Protein AF-A0A0D3HQZ2-F1 (afdb_monomer_lite)

Sequence (158 aa):
MSHRDATLFSSDVASLAAPNFLLDGVINFVMAHMTTKLGDESLLLVSPSVASLLANLQDYEPEAGPPISGPTPQQSNGYDCGVYLLAVALAICRWWKKHPRTEEAAPCWFESVMDEVSAESVAAMRLNLAQEINLELIKQGDTTSSSSSSWPSSSSRQ

Foldseek 3Di:
DDDDPADDDPVQLVQLDPPHAHDLSLLVRLQSVVCVVLPDPVDHDDGPVVVVVVVPDPDDDDPPDDDDDADADDAPDDHLPSLSVSQLSVQLSVLVVVDDPDPPDRDDSSVSRVVRDDNVNSNVSSVVSSVVVVVVVVVVVVVVVVPPDDDDDDDDDD

pLDDT: mean 84.92, std 16.44, range [25.3, 98.5]

Structure (mmCIF, N/CA/C/O backbone):
data_AF-A0A0D3HQZ2-F1
#
_entry.id   AF-A0A0D3HQZ2-F1
#
loop_
_atom_site.group_PDB
_atom_site.id
_atom_site.type_symbol
_atom_site.label_atom_id
_atom_site.label_alt_id
_atom_site.label_comp_id
_atom_site.label_asym_id
_atom_site.label_entity_id
_atom_site.label_seq_id
_atom_site.pdbx_PDB_ins_code
_atom_site.Cartn_x
_atom_site.Cartn_y
_atom_site.Cartn_z
_atom_site.occupancy
_atom_site.B_iso_or_equiv
_atom_site.auth_seq_id
_atom_site.auth_comp_id
_atom_site.auth_asym_id
_atom_site.auth_atom_id
_atom_site.pdbx_PDB_model_num
ATOM 1 N N . MET A 1 1 ? -0.634 8.546 16.063 1.00 80.56 1 MET A N 1
ATOM 2 C CA . MET A 1 1 ? 0.731 8.188 15.605 1.00 80.56 1 MET A CA 1
ATOM 3 C C . MET A 1 1 ? 1.016 8.940 14.314 1.00 80.56 1 MET A C 1
ATOM 5 O O . MET A 1 1 ? 0.090 9.093 13.530 1.00 80.56 1 MET A O 1
ATOM 9 N N . SER A 1 2 ? 2.236 9.414 14.073 1.00 82.25 2 SER A N 1
ATOM 10 C CA . SER A 1 2 ? 2.612 10.039 12.796 1.00 82.25 2 SER A CA 1
ATOM 11 C C . SER A 1 2 ? 3.922 9.460 12.266 1.00 82.25 2 SER A C 1
ATOM 13 O O . SER A 1 2 ? 4.790 9.058 13.039 1.00 82.25 2 SER A O 1
ATOM 15 N N . HIS A 1 3 ? 4.044 9.388 10.942 1.00 81.50 3 HIS A N 1
ATOM 16 C CA . HIS A 1 3 ? 5.253 8.982 10.228 1.00 81.50 3 HIS A CA 1
ATOM 17 C C . HIS A 1 3 ? 5.380 9.844 8.974 1.00 81.50 3 HIS A C 1
ATOM 19 O O . HIS A 1 3 ? 4.523 9.782 8.096 1.00 81.50 3 HIS A O 1
ATOM 25 N N . ARG A 1 4 ? 6.447 10.650 8.890 1.00 81.69 4 ARG A N 1
ATOM 26 C CA . ARG A 1 4 ? 6.605 11.694 7.860 1.00 81.69 4 ARG A CA 1
ATOM 27 C C . ARG A 1 4 ? 5.395 12.646 7.838 1.00 81.69 4 ARG A C 1
ATOM 29 O O . ARG A 1 4 ? 5.071 13.234 8.865 1.00 81.69 4 ARG A O 1
ATOM 36 N N . ASP A 1 5 ? 4.761 12.803 6.684 1.00 83.25 5 ASP A N 1
ATOM 37 C CA . ASP A 1 5 ? 3.563 13.598 6.422 1.00 83.25 5 ASP A CA 1
ATOM 38 C C . ASP A 1 5 ? 2.255 12.833 6.700 1.00 83.25 5 ASP A C 1
ATOM 40 O O . ASP A 1 5 ? 1.172 13.417 6.650 1.00 83.25 5 ASP A O 1
ATOM 44 N N . ALA A 1 6 ? 2.330 11.543 7.042 1.00 88.19 6 ALA A N 1
ATOM 45 C CA . ALA A 1 6 ? 1.165 10.732 7.362 1.00 88.19 6 ALA A CA 1
ATOM 46 C C . ALA A 1 6 ? 0.861 10.733 8.866 1.00 88.19 6 ALA A C 1
ATOM 48 O O . ALA A 1 6 ? 1.731 10.504 9.709 1.00 88.19 6 ALA A O 1
ATOM 49 N N . THR A 1 7 ? -0.411 10.937 9.208 1.00 90.06 7 THR A N 1
ATOM 50 C CA . THR A 1 7 ? -0.923 10.849 10.581 1.00 90.06 7 THR A CA 1
ATOM 51 C C . THR A 1 7 ? -2.039 9.816 10.643 1.00 90.06 7 THR A C 1
ATOM 53 O O . THR A 1 7 ? -2.912 9.802 9.784 1.00 90.06 7 THR A O 1
ATOM 56 N N . LEU A 1 8 ? -1.997 8.968 11.670 1.00 91.81 8 LEU A N 1
ATOM 57 C CA . LEU A 1 8 ? -3.019 7.978 11.991 1.00 91.81 8 LEU A CA 1
ATOM 58 C C . LEU A 1 8 ? -3.788 8.365 13.248 1.00 91.81 8 LEU A C 1
ATOM 60 O O . LEU A 1 8 ? -3.192 8.548 14.325 1.00 91.81 8 LEU A O 1
ATOM 64 N N . PHE A 1 9 ? -5.109 8.385 13.106 1.00 91.12 9 PHE A N 1
ATOM 65 C CA . PHE A 1 9 ? -6.085 8.494 14.181 1.00 91.12 9 PHE A CA 1
ATOM 66 C C . PHE A 1 9 ? -6.647 7.117 14.556 1.00 91.12 9 PHE A C 1
ATOM 68 O O . PHE A 1 9 ? -6.582 6.158 13.788 1.00 91.12 9 PHE A O 1
ATOM 75 N N . SER A 1 10 ? -7.256 7.008 15.738 1.00 90.19 10 SER A N 1
ATOM 76 C CA . SER A 1 10 ? -7.848 5.746 16.205 1.00 90.19 10 SER A CA 1
ATOM 77 C C . SER A 1 10 ? -8.947 5.218 15.273 1.00 90.19 10 SER A C 1
ATOM 79 O O . SER A 1 10 ? -9.099 4.007 15.134 1.00 90.19 10 SER A O 1
ATOM 81 N N . SER A 1 11 ? -9.686 6.109 14.601 1.00 92.75 11 SER A N 1
ATOM 82 C CA . SER A 1 11 ? -10.680 5.742 13.583 1.00 92.75 11 SER A CA 1
ATOM 83 C C . SER A 1 11 ? -10.049 5.095 12.351 1.00 92.75 11 SER A C 1
ATOM 85 O O . SER A 1 11 ? -10.614 4.147 11.811 1.00 92.75 11 SER A O 1
ATOM 87 N N . ASP A 1 12 ? -8.866 5.558 11.938 1.00 94.94 12 ASP A N 1
ATOM 88 C CA . ASP A 1 12 ? -8.123 4.955 10.830 1.00 94.94 12 ASP A CA 1
ATOM 89 C C . ASP A 1 12 ? -7.702 3.538 11.206 1.00 94.94 12 ASP A C 1
ATOM 91 O O . ASP A 1 12 ? -7.937 2.595 10.458 1.00 94.94 12 ASP A O 1
ATOM 95 N N . VAL A 1 13 ? -7.164 3.352 12.412 1.00 94.19 13 VAL A N 1
ATOM 96 C CA . VAL A 1 13 ? -6.749 2.025 12.889 1.00 94.19 13 VAL A CA 1
ATOM 97 C C . VAL A 1 13 ? -7.940 1.069 13.004 1.00 94.19 13 VAL A C 1
ATOM 99 O O . VAL A 1 13 ? -7.829 -0.093 12.618 1.00 94.19 13 VAL A O 1
ATOM 102 N N . ALA A 1 14 ? -9.108 1.550 13.439 1.00 94.81 14 ALA A N 1
ATOM 103 C CA . ALA A 1 14 ? -10.333 0.748 13.474 1.00 94.81 14 ALA A CA 1
ATOM 104 C C . ALA A 1 14 ? -10.779 0.257 12.079 1.00 94.81 14 ALA A C 1
ATOM 106 O O . ALA A 1 14 ? -11.414 -0.796 11.965 1.00 94.81 14 ALA A O 1
ATOM 107 N N . SER A 1 15 ? -10.408 0.968 11.009 1.00 97.06 15 SER A N 1
ATOM 108 C CA . SER A 1 15 ? -10.709 0.569 9.627 1.00 97.06 15 SER A CA 1
ATOM 109 C C . SER A 1 15 ? -9.966 -0.697 9.172 1.00 97.06 15 SER A C 1
ATOM 111 O O . SER A 1 15 ? -10.392 -1.368 8.231 1.00 97.06 15 SER A O 1
ATOM 113 N N . LEU A 1 16 ? -8.898 -1.092 9.878 1.00 96.44 16 LEU A N 1
ATOM 114 C CA . LEU A 1 16 ? -8.173 -2.336 9.604 1.00 96.44 16 LEU A CA 1
ATOM 115 C C . LEU A 1 16 ? -8.971 -3.586 10.002 1.00 96.44 16 LEU A C 1
ATOM 117 O O . LEU A 1 16 ? -8.741 -4.651 9.430 1.00 96.44 16 LEU A O 1
ATOM 121 N N . ALA A 1 17 ? -9.945 -3.481 10.910 1.00 96.19 17 ALA A N 1
ATOM 122 C CA . ALA A 1 17 ? -10.815 -4.604 11.252 1.00 96.19 17 ALA A CA 1
ATOM 123 C C . ALA A 1 17 ? -11.727 -4.963 10.067 1.00 96.19 17 ALA A C 1
ATOM 125 O O . ALA A 1 17 ? -12.497 -4.132 9.593 1.00 96.19 17 ALA A O 1
ATOM 126 N N . ALA A 1 18 ? -11.667 -6.202 9.578 1.00 93.75 18 ALA A N 1
ATOM 127 C CA . ALA A 1 18 ? -12.637 -6.674 8.591 1.00 93.75 18 ALA A CA 1
ATOM 128 C C . ALA A 1 18 ? -14.053 -6.707 9.213 1.00 93.75 18 ALA A C 1
ATOM 130 O O . ALA A 1 18 ? -14.178 -7.047 10.393 1.00 93.75 18 ALA A O 1
ATOM 131 N N . PRO A 1 19 ? -15.123 -6.395 8.458 1.00 96.56 19 PRO A N 1
ATOM 132 C CA . PRO A 1 19 ? -15.169 -6.124 7.018 1.00 96.56 19 PRO A CA 1
ATOM 133 C C . PRO A 1 19 ? -15.126 -4.620 6.663 1.00 96.56 19 PRO A C 1
ATOM 135 O O . PRO A 1 19 ? -15.792 -4.191 5.724 1.00 96.56 19 PRO A O 1
ATOM 138 N N . ASN A 1 20 ? -14.394 -3.790 7.413 1.00 97.88 20 ASN A N 1
ATOM 139 C CA . ASN A 1 20 ? -14.341 -2.352 7.140 1.00 97.88 20 ASN A CA 1
ATOM 140 C C . ASN A 1 20 ? -13.473 -2.039 5.911 1.00 97.88 20 ASN A C 1
ATOM 142 O O . ASN A 1 20 ? -12.417 -2.645 5.694 1.00 97.88 20 ASN A O 1
ATOM 146 N N . PHE A 1 21 ? -13.891 -1.040 5.134 1.00 97.94 21 PHE A N 1
ATOM 147 C CA . PHE A 1 21 ? -13.038 -0.420 4.122 1.00 97.94 21 PHE A CA 1
ATOM 148 C C . PHE A 1 21 ? -11.867 0.288 4.793 1.00 97.94 21 PHE A C 1
ATOM 150 O O . PHE A 1 21 ? -12.063 0.951 5.811 1.00 97.94 21 PHE A O 1
ATOM 157 N N . LEU A 1 22 ? -10.670 0.181 4.209 1.00 97.06 22 LEU A N 1
ATOM 158 C CA . LEU A 1 22 ? -9.543 0.986 4.669 1.00 97.06 22 LEU A CA 1
ATOM 159 C C . LEU A 1 22 ? -9.825 2.466 4.423 1.00 97.06 22 LEU A C 1
ATOM 161 O O . LEU A 1 22 ? -10.257 2.844 3.335 1.00 97.06 22 LEU A O 1
ATOM 165 N N . LEU A 1 23 ? -9.538 3.288 5.426 1.00 96.19 23 LEU A N 1
ATOM 166 C CA . LEU A 1 23 ? -9.559 4.739 5.281 1.00 96.19 23 LEU A CA 1
ATOM 167 C C . LEU A 1 23 ? -8.231 5.250 4.713 1.00 96.19 23 LEU A C 1
ATOM 169 O O . LEU A 1 23 ? -7.172 4.646 4.915 1.00 96.19 23 LEU A O 1
ATOM 173 N N . ASP A 1 24 ? -8.282 6.412 4.064 1.00 93.81 24 ASP A N 1
ATOM 174 C CA . ASP A 1 24 ? -7.119 7.050 3.437 1.00 93.81 24 ASP A CA 1
ATOM 175 C C . ASP A 1 24 ? -5.971 7.295 4.422 1.00 93.81 24 ASP A C 1
ATOM 177 O O . ASP A 1 24 ? -4.809 7.221 4.029 1.00 93.81 24 ASP A O 1
ATOM 181 N N . GLY A 1 25 ? -6.268 7.522 5.709 1.00 93.75 25 GLY A N 1
ATOM 182 C CA . GLY A 1 25 ? -5.252 7.658 6.755 1.00 93.75 25 GLY A CA 1
ATOM 183 C C . GLY A 1 25 ? -4.353 6.422 6.864 1.00 93.75 25 GLY A C 1
ATOM 184 O O . GLY A 1 25 ? -3.130 6.552 6.924 1.00 93.75 25 GLY A O 1
ATOM 185 N N . VAL A 1 26 ? -4.938 5.219 6.796 1.00 95.56 26 VAL A N 1
ATOM 186 C CA . VAL A 1 26 ? -4.188 3.950 6.767 1.00 95.56 26 VAL A CA 1
ATOM 187 C C . VAL A 1 26 ? -3.383 3.825 5.488 1.00 95.56 26 VAL A C 1
ATOM 189 O O . VAL A 1 26 ? -2.191 3.532 5.552 1.00 95.56 26 VAL A O 1
ATOM 192 N N . ILE A 1 27 ? -4.007 4.066 4.336 1.00 96.00 27 ILE A N 1
ATOM 193 C CA . ILE A 1 27 ? -3.345 3.920 3.034 1.00 96.00 27 ILE A CA 1
ATOM 194 C C . ILE A 1 27 ? -2.135 4.859 2.949 1.00 96.00 27 ILE A C 1
ATOM 196 O O . ILE A 1 27 ? -1.031 4.412 2.634 1.00 96.00 27 ILE A O 1
ATOM 200 N N . ASN A 1 28 ? -2.320 6.134 3.304 1.00 94.94 28 ASN A N 1
ATOM 201 C CA . ASN A 1 28 ? -1.261 7.138 3.319 1.00 94.94 28 ASN A CA 1
ATOM 202 C C . ASN A 1 28 ? -0.124 6.742 4.271 1.00 94.94 28 ASN A C 1
ATOM 204 O O . ASN A 1 28 ? 1.044 6.736 3.885 1.00 94.94 28 ASN A O 1
ATOM 208 N N . PHE A 1 29 ? -0.462 6.340 5.500 1.00 94.25 29 PHE A N 1
ATOM 209 C CA . PHE A 1 29 ? 0.536 5.918 6.478 1.00 94.25 29 PHE A CA 1
ATOM 210 C C . PHE A 1 29 ? 1.358 4.721 6.000 1.00 94.25 29 PHE A C 1
ATOM 212 O O . PHE A 1 29 ? 2.587 4.741 6.093 1.00 94.25 29 PHE A O 1
ATOM 219 N N . VAL A 1 30 ? 0.703 3.696 5.450 1.00 93.88 30 VAL A N 1
ATOM 220 C CA . VAL A 1 30 ? 1.390 2.496 4.964 1.00 93.88 30 VAL A CA 1
ATOM 221 C C . VAL A 1 30 ? 2.276 2.821 3.761 1.00 93.88 30 VAL A C 1
ATOM 223 O O . VAL A 1 30 ? 3.426 2.389 3.740 1.00 93.88 30 VAL A O 1
ATOM 226 N N . MET A 1 31 ? 1.817 3.630 2.801 1.00 94.25 31 MET A N 1
ATOM 227 C CA . MET A 1 31 ? 2.643 4.059 1.662 1.00 94.25 31 MET A CA 1
ATOM 228 C C . MET A 1 31 ? 3.866 4.880 2.092 1.00 94.25 31 MET A C 1
ATOM 230 O O . MET A 1 31 ? 4.978 4.637 1.608 1.00 94.25 31 MET A O 1
ATOM 234 N N . ALA A 1 32 ? 3.692 5.815 3.030 1.00 92.31 32 ALA A N 1
ATOM 235 C CA . ALA A 1 32 ? 4.791 6.605 3.579 1.00 92.31 32 ALA A CA 1
ATOM 236 C C . ALA A 1 32 ? 5.813 5.707 4.296 1.00 92.31 32 ALA A C 1
ATOM 238 O O . ALA A 1 32 ? 7.025 5.839 4.084 1.00 92.31 32 ALA A O 1
ATOM 239 N N . HIS A 1 33 ? 5.328 4.750 5.092 1.00 90.06 33 HIS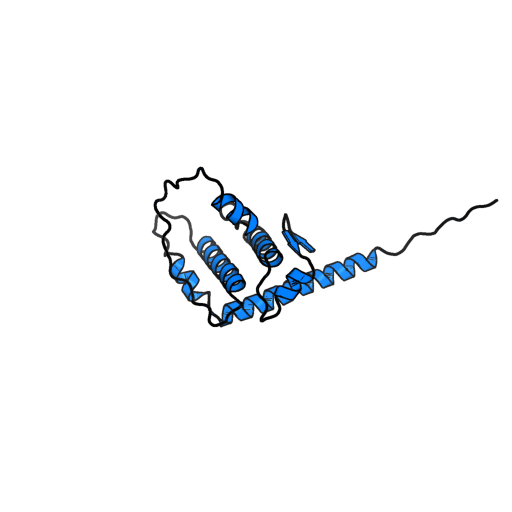 A N 1
ATOM 240 C CA . HIS A 1 33 ? 6.165 3.773 5.781 1.00 90.06 33 HIS A CA 1
ATOM 241 C C . HIS A 1 33 ? 6.910 2.856 4.797 1.00 90.06 33 HIS A C 1
ATOM 243 O O . HIS A 1 33 ? 8.122 2.668 4.925 1.00 90.06 33 HIS A O 1
ATOM 249 N N . MET A 1 34 ? 6.222 2.334 3.778 1.00 90.38 34 MET A N 1
ATOM 250 C CA . MET A 1 34 ? 6.815 1.519 2.714 1.00 90.38 34 MET A CA 1
ATOM 251 C C . MET A 1 34 ? 7.903 2.283 1.963 1.00 90.38 34 MET A C 1
ATOM 253 O O . MET A 1 34 ? 8.986 1.739 1.780 1.00 90.38 34 MET A O 1
ATOM 257 N N . THR A 1 35 ? 7.668 3.546 1.600 1.00 90.81 35 THR A N 1
ATOM 258 C CA . THR A 1 35 ? 8.677 4.391 0.936 1.00 90.81 35 THR A CA 1
ATOM 259 C C . THR A 1 35 ? 9.941 4.517 1.792 1.00 90.81 35 THR A C 1
ATOM 261 O O . THR A 1 35 ? 11.048 4.306 1.298 1.00 90.81 35 THR A O 1
ATOM 264 N N . THR A 1 36 ? 9.800 4.779 3.098 1.00 89.25 36 THR A N 1
ATOM 265 C CA . THR A 1 36 ? 10.949 4.819 4.022 1.00 89.25 36 THR A CA 1
ATOM 266 C C . THR A 1 36 ? 11.660 3.467 4.123 1.00 89.25 36 THR A C 1
ATOM 268 O O . THR A 1 36 ? 12.886 3.419 4.078 1.00 89.25 36 THR A O 1
ATOM 271 N N . LYS A 1 37 ? 10.910 2.366 4.245 1.00 87.81 37 LYS A N 1
ATOM 272 C CA . LYS A 1 37 ? 11.464 1.010 4.389 1.00 87.81 37 LYS A CA 1
ATOM 273 C C . LYS A 1 37 ? 12.135 0.507 3.109 1.00 87.81 37 LYS A C 1
ATOM 275 O O . LYS A 1 37 ? 13.061 -0.302 3.168 1.00 87.81 37 LYS A O 1
ATOM 280 N N . LEU A 1 38 ? 11.668 0.959 1.947 1.00 86.44 38 LEU A N 1
ATOM 281 C CA . LEU A 1 38 ? 12.292 0.661 0.665 1.00 86.44 38 LEU A CA 1
ATOM 282 C C . LEU A 1 38 ? 13.647 1.358 0.552 1.00 86.44 38 LEU A C 1
ATOM 284 O O . LEU A 1 38 ? 14.603 0.688 0.161 1.00 86.44 38 LEU A O 1
ATOM 288 N N . GLY A 1 39 ? 13.740 2.637 0.931 1.00 85.00 39 GLY A N 1
ATOM 289 C CA . GLY A 1 39 ? 15.001 3.388 0.911 1.00 85.00 39 GLY A CA 1
ATOM 290 C C . GLY A 1 39 ? 15.656 3.451 -0.475 1.00 85.00 39 GLY A C 1
ATOM 291 O O . GLY A 1 39 ? 16.877 3.519 -0.564 1.00 85.00 39 GLY A O 1
ATOM 292 N N . ASP A 1 40 ? 14.858 3.345 -1.543 1.00 86.38 40 ASP A N 1
ATOM 293 C CA . ASP A 1 40 ? 15.303 3.490 -2.931 1.00 86.38 40 ASP A CA 1
ATOM 294 C C . ASP A 1 40 ? 14.790 4.833 -3.450 1.00 86.38 40 ASP A C 1
ATOM 296 O O . ASP A 1 40 ? 13.587 5.013 -3.612 1.00 86.38 40 ASP A O 1
ATOM 300 N N . GLU A 1 41 ? 15.706 5.759 -3.726 1.00 87.38 41 GLU A N 1
ATOM 301 C CA . GLU A 1 41 ? 15.404 7.101 -4.249 1.00 87.38 41 GLU A CA 1
ATOM 302 C C . GLU A 1 41 ? 14.729 7.069 -5.634 1.00 87.38 41 GLU A C 1
ATOM 304 O O . GLU A 1 41 ? 14.173 8.067 -6.086 1.00 87.38 41 GLU A O 1
ATOM 309 N N . SER A 1 42 ? 14.754 5.918 -6.312 1.00 88.62 42 SER A N 1
ATOM 310 C CA . SER A 1 42 ? 14.090 5.696 -7.602 1.00 88.62 42 SER A CA 1
ATOM 311 C C . SER A 1 42 ? 12.626 5.261 -7.451 1.00 88.62 42 SER A C 1
ATOM 313 O O . SER A 1 42 ? 11.926 5.143 -8.455 1.00 88.62 42 SER A O 1
ATOM 315 N N . LEU A 1 43 ? 12.165 4.971 -6.228 1.00 89.44 43 LEU A N 1
ATOM 316 C CA . LEU A 1 43 ? 10.793 4.558 -5.935 1.00 89.44 43 LEU A CA 1
ATOM 317 C C . LEU A 1 43 ? 10.115 5.558 -5.002 1.00 89.44 43 LEU A C 1
ATOM 319 O O . LEU A 1 43 ? 10.517 5.744 -3.855 1.00 89.44 43 LEU A O 1
ATOM 323 N N . LEU A 1 44 ? 9.003 6.119 -5.469 1.00 90.88 44 LEU A N 1
ATOM 324 C CA . LEU A 1 44 ? 8.134 6.973 -4.673 1.00 90.88 44 LEU A CA 1
ATOM 325 C C . LEU A 1 44 ? 6.711 6.417 -4.694 1.00 90.88 44 LEU A C 1
ATOM 327 O O . LEU A 1 44 ? 6.122 6.260 -5.761 1.00 90.88 44 LEU A O 1
ATOM 331 N N . LEU A 1 45 ? 6.150 6.151 -3.513 1.00 92.81 45 LEU A N 1
ATOM 332 C CA . LEU A 1 45 ? 4.722 5.877 -3.367 1.00 92.81 45 LEU A CA 1
ATOM 333 C C . LEU A 1 45 ? 4.011 7.175 -3.005 1.00 92.81 45 LEU A C 1
ATOM 335 O O . LEU A 1 45 ? 4.370 7.846 -2.038 1.00 92.81 45 LEU A O 1
ATOM 339 N N . VAL A 1 46 ? 3.012 7.524 -3.807 1.00 91.69 46 VAL A N 1
ATOM 340 C CA . VAL A 1 46 ? 2.280 8.785 -3.707 1.00 91.69 46 VAL A CA 1
ATOM 341 C C . VAL A 1 46 ? 0.954 8.541 -2.997 1.00 91.69 46 VAL A C 1
ATOM 343 O O . VAL A 1 46 ? 0.232 7.606 -3.337 1.00 91.69 46 VAL A O 1
ATOM 346 N N . SER A 1 47 ? 0.626 9.382 -2.015 1.00 90.81 47 SER A N 1
ATOM 347 C CA . SER A 1 47 ? -0.616 9.258 -1.250 1.00 90.81 47 SER A CA 1
ATOM 348 C C . SER A 1 47 ? -1.864 9.480 -2.121 1.00 90.81 47 SER A C 1
ATOM 350 O O . SER A 1 47 ? -1.791 10.212 -3.117 1.00 90.81 47 SER A O 1
ATOM 352 N N . PRO A 1 48 ? -3.035 8.923 -1.742 1.00 90.81 48 PRO A N 1
ATOM 353 C CA . PRO A 1 48 ? -4.281 9.125 -2.486 1.00 90.81 48 PRO A CA 1
ATOM 354 C C . PRO A 1 48 ? -4.624 10.602 -2.717 1.00 90.81 48 PRO A C 1
ATOM 356 O O . PRO A 1 48 ? -5.034 10.973 -3.814 1.00 90.81 48 PRO A O 1
ATOM 359 N N . SER A 1 49 ? -4.384 11.468 -1.728 1.00 90.81 49 SER A N 1
ATOM 360 C CA . SER A 1 49 ? -4.644 12.908 -1.840 1.00 90.81 49 SER A CA 1
ATOM 361 C C . SER A 1 49 ? -3.763 13.586 -2.890 1.00 90.81 49 SER A C 1
ATOM 363 O O . SER A 1 49 ? -4.253 14.410 -3.661 1.00 90.81 49 SER A O 1
ATOM 365 N N . VAL A 1 50 ? -2.474 13.233 -2.956 1.00 90.69 50 VAL A N 1
ATOM 366 C CA . VAL A 1 50 ? -1.558 13.787 -3.966 1.00 90.69 50 VAL A CA 1
ATOM 367 C C . VAL A 1 50 ? -1.890 13.224 -5.348 1.00 90.69 50 VAL A C 1
ATOM 369 O O . VAL A 1 50 ? -1.941 13.988 -6.307 1.00 90.69 50 VAL A O 1
ATOM 372 N N . ALA A 1 51 ? -2.198 11.929 -5.458 1.00 91.25 51 ALA A N 1
ATOM 373 C CA . ALA A 1 51 ? -2.648 11.326 -6.714 1.00 91.25 51 ALA A CA 1
ATOM 374 C C . ALA A 1 51 ? -3.940 11.983 -7.233 1.00 91.25 51 ALA A C 1
ATOM 376 O O . ALA A 1 51 ? -4.030 12.326 -8.411 1.00 91.25 51 ALA A O 1
ATOM 377 N N . SER A 1 52 ? -4.909 12.232 -6.345 1.00 91.06 52 SER A N 1
ATOM 378 C CA . SER A 1 52 ? -6.145 12.945 -6.677 1.00 91.06 52 SER A CA 1
ATOM 379 C C . SER A 1 52 ? -5.869 14.377 -7.123 1.00 91.06 52 SER A C 1
ATOM 381 O O . SER A 1 52 ? -6.508 14.849 -8.058 1.0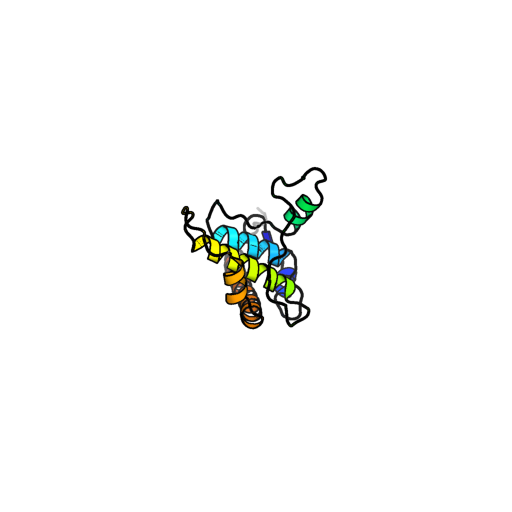0 91.06 52 SER A O 1
ATOM 383 N N . LEU A 1 53 ? -4.937 15.083 -6.478 1.00 91.19 53 LEU A N 1
ATOM 384 C CA . LEU A 1 53 ? -4.553 16.425 -6.906 1.00 91.19 53 LEU A CA 1
ATOM 385 C C . LEU A 1 53 ? -3.959 16.393 -8.319 1.00 91.19 53 LEU A C 1
ATOM 387 O O . LEU A 1 53 ? -4.435 17.124 -9.181 1.00 91.19 53 LEU A O 1
ATOM 391 N N . LEU A 1 54 ? -2.984 15.510 -8.566 1.00 88.25 54 LEU A N 1
ATOM 392 C CA . LEU A 1 54 ? -2.329 15.352 -9.870 1.00 88.25 54 LEU A CA 1
ATOM 393 C C . LEU A 1 54 ? -3.329 15.028 -10.985 1.00 88.25 54 LEU A C 1
ATOM 395 O O . LEU A 1 54 ? -3.250 15.616 -12.058 1.00 88.25 54 LEU A O 1
ATOM 399 N N . ALA A 1 55 ? -4.301 14.154 -10.714 1.00 86.81 55 ALA A N 1
ATOM 400 C CA . ALA A 1 55 ? -5.335 13.778 -11.678 1.00 86.81 55 ALA A CA 1
ATOM 401 C C . ALA A 1 55 ? -6.271 14.936 -12.074 1.00 86.81 55 ALA A C 1
ATOM 403 O O . ALA A 1 55 ? -6.939 14.849 -13.100 1.00 86.81 55 ALA A O 1
ATOM 404 N N . ASN A 1 56 ? -6.343 16.001 -11.269 1.00 89.06 56 ASN A N 1
ATOM 405 C CA . ASN A 1 56 ? -7.191 17.167 -11.527 1.00 89.06 56 ASN A CA 1
ATOM 406 C C . ASN A 1 56 ? -6.415 18.385 -12.058 1.00 89.06 56 ASN A C 1
ATOM 408 O O . ASN A 1 56 ? -7.030 19.412 -12.348 1.00 89.06 56 ASN A O 1
ATOM 412 N N . LEU A 1 57 ? -5.086 18.307 -12.191 1.00 86.06 57 LEU A N 1
ATOM 413 C CA . LEU A 1 57 ? -4.306 19.362 -12.839 1.00 86.06 57 LEU A CA 1
ATOM 414 C C . LEU A 1 57 ? -4.567 19.310 -14.353 1.00 86.06 57 LEU A C 1
ATOM 416 O O . LEU A 1 57 ? -4.388 18.272 -14.980 1.00 86.06 57 LEU A O 1
ATOM 420 N N . GLN A 1 58 ? -5.011 20.422 -14.943 1.00 67.81 58 GLN A N 1
ATOM 421 C CA . GLN A 1 58 ? -5.542 20.461 -16.316 1.00 67.81 58 GLN A CA 1
ATOM 422 C C . GLN A 1 58 ? -4.489 20.485 -17.441 1.00 67.81 58 GLN A C 1
ATOM 424 O O . GLN A 1 58 ? -4.866 20.567 -18.603 1.00 67.81 58 GLN A O 1
ATOM 429 N N . ASP A 1 59 ? -3.196 20.346 -17.142 1.00 67.75 59 ASP A N 1
ATOM 430 C CA . ASP A 1 59 ? -2.131 20.722 -18.087 1.00 67.75 59 ASP A CA 1
ATOM 431 C C . ASP A 1 59 ? -1.111 19.609 -18.399 1.00 67.75 59 ASP A C 1
ATOM 433 O O . ASP A 1 59 ? 0.019 19.901 -18.789 1.00 67.75 59 ASP A O 1
ATOM 437 N N . TYR A 1 60 ? -1.461 18.329 -18.225 1.00 70.00 60 TYR A N 1
ATOM 438 C CA . TYR A 1 60 ? -0.525 17.224 -18.477 1.00 70.00 60 TYR A CA 1
ATOM 439 C C . TYR A 1 60 ? -1.029 16.249 -19.546 1.00 70.00 60 TYR A C 1
ATOM 441 O O . TYR A 1 60 ? -1.845 15.372 -19.265 1.00 70.00 60 TYR A O 1
ATOM 449 N N . GLU A 1 61 ? -0.488 16.364 -20.762 1.00 70.94 61 GLU A N 1
ATOM 450 C CA . GLU A 1 61 ? -0.510 15.270 -21.737 1.00 70.94 61 GLU A CA 1
ATOM 451 C C . GLU A 1 61 ? 0.784 14.452 -21.597 1.00 70.94 61 GLU A C 1
ATOM 453 O O . GLU A 1 61 ? 1.876 14.985 -21.814 1.00 70.94 61 GLU A O 1
ATOM 458 N N . PRO A 1 62 ? 0.714 13.171 -21.196 1.00 70.12 62 PRO A N 1
ATOM 459 C CA . PRO A 1 62 ? 1.905 12.345 -21.098 1.00 70.12 62 PRO A CA 1
ATOM 460 C C . PRO A 1 62 ? 2.463 12.032 -22.491 1.00 70.12 62 PRO A C 1
ATOM 462 O O . PRO A 1 62 ? 1.793 11.420 -23.318 1.00 70.12 62 PRO A O 1
ATOM 465 N N . GLU A 1 63 ? 3.748 12.320 -22.698 1.00 73.44 63 GLU A N 1
ATOM 466 C CA . GLU A 1 63 ? 4.529 11.867 -23.866 1.00 73.44 63 GLU A CA 1
ATOM 467 C C . GLU A 1 63 ? 4.567 10.324 -24.000 1.00 73.44 63 GLU A C 1
ATOM 469 O O . GLU A 1 63 ? 4.929 9.778 -25.039 1.00 73.44 63 GLU A O 1
ATOM 474 N N . ALA A 1 64 ? 4.201 9.595 -22.938 1.00 71.00 64 ALA A N 1
ATOM 475 C CA . ALA A 1 64 ? 4.367 8.148 -22.790 1.00 71.00 64 ALA A CA 1
ATOM 476 C C . ALA A 1 64 ? 3.253 7.281 -23.423 1.00 71.00 64 ALA A C 1
ATOM 478 O O . ALA A 1 64 ? 3.218 6.071 -23.196 1.00 71.00 64 ALA A O 1
ATOM 479 N N . GLY A 1 65 ? 2.363 7.857 -24.233 1.00 80.62 65 GLY A N 1
ATOM 480 C CA . GLY A 1 65 ? 1.225 7.133 -24.809 1.00 80.62 65 GLY A CA 1
ATOM 481 C C . GLY A 1 65 ? 0.114 6.837 -23.787 1.00 80.62 65 GLY A C 1
ATOM 482 O O . GLY A 1 65 ? 0.199 7.241 -22.625 1.00 80.62 65 GLY A O 1
ATOM 483 N N . PRO A 1 66 ? -0.980 6.177 -24.211 1.00 83.94 66 PRO A N 1
ATOM 484 C CA . PRO A 1 66 ? -2.124 5.927 -23.341 1.00 83.94 66 PRO A CA 1
ATOM 485 C C . PRO A 1 66 ? -1.785 4.928 -22.222 1.00 83.94 66 PRO A C 1
ATOM 487 O O . PRO A 1 66 ? -0.958 4.032 -22.419 1.00 83.94 66 PRO A O 1
ATOM 490 N N . PRO A 1 67 ? -2.460 5.019 -21.061 1.00 84.69 67 PRO A N 1
ATOM 491 C CA . PRO A 1 67 ? -2.290 4.049 -19.988 1.00 84.69 67 PRO A CA 1
ATOM 492 C C . PRO A 1 67 ? -2.660 2.639 -20.465 1.00 84.69 67 PRO A C 1
ATOM 494 O O . PRO A 1 67 ? -3.663 2.433 -21.149 1.00 84.69 67 PRO A O 1
ATOM 497 N N . ILE A 1 68 ? -1.853 1.656 -20.068 1.00 88.88 68 ILE A N 1
ATOM 498 C CA . ILE A 1 68 ? -2.081 0.240 -20.368 1.00 88.88 68 ILE A CA 1
ATOM 499 C C . ILE A 1 68 ? -2.822 -0.399 -19.192 1.00 88.88 68 ILE A C 1
ATOM 501 O O . ILE A 1 68 ? -2.445 -0.216 -18.035 1.00 88.88 68 ILE A O 1
ATOM 505 N N . SER A 1 69 ? -3.861 -1.184 -19.483 1.00 90.25 69 SER A N 1
ATOM 506 C CA . SER A 1 69 ? -4.520 -2.026 -18.481 1.00 90.25 69 SER A CA 1
ATOM 507 C C . SER A 1 69 ? -3.744 -3.335 -18.320 1.00 90.25 69 SER A C 1
ATOM 509 O O . SER A 1 69 ? -3.646 -4.122 -19.260 1.00 90.25 69 SER A O 1
ATOM 511 N N . GLY A 1 70 ? -3.152 -3.540 -17.143 1.00 89.56 70 GLY A N 1
ATOM 512 C CA . GLY A 1 70 ? -2.468 -4.780 -16.773 1.00 89.56 70 GLY A CA 1
ATOM 513 C C . GLY A 1 70 ? -3.370 -5.734 -15.981 1.00 89.56 70 GLY A C 1
ATOM 514 O O . GLY A 1 70 ? -4.336 -5.279 -15.364 1.00 89.56 70 GLY A O 1
ATOM 515 N N . PRO A 1 71 ? -3.066 -7.044 -15.960 1.00 93.31 71 PRO A N 1
ATOM 516 C CA . PRO A 1 71 ? -3.787 -7.993 -15.123 1.00 93.31 71 PRO A CA 1
ATOM 517 C C . PRO A 1 71 ? -3.534 -7.704 -13.638 1.00 93.31 71 PRO A C 1
ATOM 519 O O . PRO A 1 71 ? -2.402 -7.452 -13.222 1.00 93.31 71 PRO A O 1
ATOM 522 N N . THR A 1 72 ? -4.589 -7.775 -12.832 1.00 93.50 72 THR A N 1
ATOM 523 C CA . THR A 1 72 ? -4.511 -7.720 -11.370 1.00 93.50 72 THR A CA 1
ATOM 524 C C . THR A 1 72 ? -5.423 -8.787 -10.760 1.00 93.50 72 THR A C 1
ATOM 526 O O . THR A 1 72 ? -6.465 -9.113 -11.339 1.00 93.50 72 THR A O 1
ATOM 529 N N . PRO A 1 73 ? -5.064 -9.364 -9.600 1.00 96.94 73 PRO A N 1
ATOM 530 C CA . PRO A 1 73 ? -5.915 -10.342 -8.936 1.00 96.94 73 PRO A CA 1
ATOM 531 C C . PRO A 1 73 ? -7.273 -9.749 -8.565 1.00 96.94 73 PRO A C 1
ATOM 533 O O . PRO A 1 73 ? -7.363 -8.704 -7.921 1.00 96.94 73 PRO A O 1
ATOM 536 N N . GLN A 1 74 ? -8.340 -10.448 -8.946 1.00 96.31 74 GLN A N 1
ATOM 537 C CA . GLN A 1 74 ? -9.705 -10.056 -8.622 1.00 96.31 74 GLN A CA 1
ATOM 538 C C . GLN A 1 74 ? -9.970 -10.264 -7.125 1.00 96.31 74 GLN A C 1
ATOM 540 O O . GLN A 1 74 ? -9.761 -11.356 -6.591 1.00 96.31 74 GLN A O 1
ATOM 545 N N . GLN A 1 75 ? -10.481 -9.235 -6.448 1.00 96.56 75 GLN A N 1
ATOM 546 C CA . GLN A 1 75 ? -10.923 -9.377 -5.061 1.00 96.56 75 GLN A CA 1
ATOM 547 C C . GLN A 1 75 ? -12.132 -10.316 -4.952 1.00 96.56 75 GLN A C 1
ATOM 549 O O . GLN A 1 75 ? -13.051 -10.258 -5.770 1.00 96.56 75 GLN A O 1
ATOM 554 N N . SER A 1 76 ? -12.148 -11.158 -3.916 1.00 95.69 76 SER A N 1
ATOM 555 C CA . SER A 1 76 ? -13.230 -12.122 -3.654 1.00 95.69 76 SER A CA 1
ATOM 556 C C . SER A 1 76 ? -14.279 -11.631 -2.649 1.00 95.69 76 SER A C 1
ATOM 558 O O . SER A 1 76 ? -15.313 -12.273 -2.477 1.00 95.69 76 SER A O 1
ATOM 560 N N . ASN A 1 77 ? -14.034 -10.498 -1.985 1.00 97.44 77 ASN A N 1
ATOM 561 C CA . ASN A 1 77 ? -14.946 -9.874 -1.025 1.00 97.44 77 ASN A CA 1
ATOM 562 C C . ASN A 1 77 ? -15.244 -8.414 -1.400 1.00 97.44 77 ASN A C 1
ATOM 564 O O . ASN A 1 77 ? -14.725 -7.901 -2.386 1.00 97.44 77 ASN A O 1
ATOM 568 N N . GLY A 1 78 ? -16.105 -7.747 -0.629 1.00 97.75 78 GLY A N 1
ATOM 569 C CA . GLY A 1 78 ? -16.569 -6.389 -0.921 1.00 97.75 78 GLY A CA 1
ATOM 570 C C . GLY A 1 78 ? -15.774 -5.245 -0.285 1.00 97.75 78 GLY A C 1
ATOM 571 O O . GLY A 1 78 ? -16.169 -4.110 -0.506 1.00 97.75 78 GLY A O 1
ATOM 572 N N . TYR A 1 79 ? -14.721 -5.498 0.504 1.00 97.69 79 TYR A N 1
ATOM 573 C CA . TYR A 1 79 ? -14.125 -4.483 1.397 1.00 97.69 79 TYR A CA 1
ATOM 574 C C . TYR A 1 79 ? -12.589 -4.398 1.378 1.00 97.69 79 TYR A C 1
ATOM 576 O O . TYR A 1 79 ? -12.020 -3.463 1.944 1.00 97.69 79 TYR A O 1
ATOM 584 N N . ASP A 1 80 ? -11.899 -5.335 0.723 1.00 98.25 80 ASP A N 1
ATOM 585 C CA . ASP A 1 80 ? -10.431 -5.394 0.717 1.00 98.25 80 ASP A CA 1
ATOM 586 C C . ASP A 1 80 ? -9.745 -4.662 -0.437 1.00 98.25 80 ASP A C 1
ATOM 588 O O . ASP A 1 80 ? -8.522 -4.717 -0.528 1.00 98.25 80 ASP A O 1
ATOM 592 N N . CYS A 1 81 ? -10.469 -3.922 -1.281 1.00 97.56 81 CYS A N 1
ATOM 593 C CA . CYS A 1 81 ? -9.877 -3.190 -2.411 1.00 97.56 81 CYS A CA 1
ATOM 594 C C . CYS A 1 81 ? -8.655 -2.337 -2.010 1.00 97.56 81 CYS A C 1
ATOM 596 O O . CYS A 1 81 ? -7.629 -2.368 -2.686 1.00 97.56 81 CYS A O 1
ATOM 598 N N . GLY A 1 82 ? -8.722 -1.637 -0.870 1.00 97.50 82 GLY A N 1
ATOM 599 C CA . GLY A 1 82 ? -7.603 -0.852 -0.341 1.00 97.50 82 GLY A CA 1
ATOM 600 C C . GLY A 1 82 ? -6.409 -1.703 0.106 1.00 97.50 82 GLY A C 1
ATOM 601 O O . GLY A 1 82 ? -5.265 -1.284 -0.041 1.00 97.50 82 GLY A O 1
ATOM 602 N N . VAL A 1 83 ? -6.645 -2.918 0.608 1.00 98.19 83 VAL A N 1
ATOM 603 C CA . VAL A 1 83 ? -5.569 -3.845 0.991 1.00 98.19 83 VAL A CA 1
ATOM 604 C C . VAL A 1 83 ? -4.943 -4.479 -0.256 1.00 98.19 83 VAL A C 1
ATOM 606 O O . VAL A 1 83 ? -3.721 -4.579 -0.330 1.00 98.19 83 VAL A O 1
ATOM 609 N N . TYR A 1 84 ? -5.748 -4.835 -1.267 1.00 98.50 84 TYR A N 1
ATOM 610 C CA . TYR A 1 84 ? -5.250 -5.261 -2.582 1.00 98.50 84 TYR A CA 1
ATOM 611 C C . TYR A 1 84 ? -4.357 -4.185 -3.206 1.00 98.50 84 TYR A C 1
ATOM 613 O O . TYR A 1 84 ? -3.277 -4.505 -3.694 1.00 98.50 84 TYR A O 1
ATOM 621 N N . LEU A 1 85 ? -4.754 -2.912 -3.134 1.00 97.44 85 LEU A N 1
ATOM 622 C CA . LEU A 1 85 ? -3.950 -1.790 -3.623 1.00 97.44 85 LEU A CA 1
ATOM 623 C C . LEU A 1 85 ? -2.571 -1.732 -2.945 1.00 97.44 85 LEU A C 1
ATOM 625 O O . LEU A 1 85 ? -1.552 -1.621 -3.630 1.00 97.44 85 LEU A O 1
ATOM 629 N N . LEU A 1 86 ? -2.519 -1.870 -1.617 1.00 97.62 86 LEU A N 1
ATOM 630 C CA . LEU A 1 86 ? -1.257 -1.914 -0.868 1.00 97.62 86 LEU A CA 1
ATOM 631 C C . LEU A 1 86 ? -0.417 -3.156 -1.218 1.00 97.62 86 LEU A C 1
ATOM 633 O O . LEU A 1 86 ? 0.801 -3.051 -1.376 1.00 97.62 86 LEU A O 1
ATOM 637 N N . ALA A 1 87 ? -1.056 -4.317 -1.385 1.00 97.81 87 ALA A N 1
ATOM 638 C CA . ALA A 1 87 ? -0.388 -5.566 -1.740 1.00 97.81 87 ALA A CA 1
ATOM 639 C C . ALA A 1 87 ? 0.234 -5.517 -3.142 1.00 97.81 87 ALA A C 1
ATOM 641 O O . ALA A 1 87 ? 1.399 -5.884 -3.308 1.00 97.81 87 ALA A O 1
ATOM 642 N N . VAL A 1 88 ? -0.504 -4.999 -4.127 1.00 97.44 88 VAL A N 1
ATOM 643 C CA . VAL A 1 88 ? -0.017 -4.791 -5.498 1.00 97.44 88 VAL A CA 1
ATOM 644 C C . VAL A 1 88 ? 1.161 -3.818 -5.505 1.00 97.44 88 VAL A C 1
ATOM 646 O O . VAL A 1 88 ? 2.202 -4.133 -6.081 1.00 97.44 88 VAL A O 1
ATOM 649 N N . ALA A 1 89 ? 1.050 -2.677 -4.813 1.00 96.25 89 ALA A N 1
ATOM 650 C CA . ALA A 1 89 ? 2.152 -1.719 -4.706 1.00 96.25 89 ALA A CA 1
ATOM 651 C C . ALA A 1 89 ? 3.413 -2.369 -4.108 1.00 96.25 89 ALA A C 1
ATOM 653 O O . ALA A 1 89 ? 4.516 -2.198 -4.631 1.00 96.25 89 ALA A O 1
ATOM 654 N N . LEU A 1 90 ? 3.259 -3.172 -3.049 1.00 95.31 90 LEU A N 1
ATOM 655 C CA . LEU A 1 90 ? 4.378 -3.870 -2.418 1.00 95.31 90 LEU A CA 1
ATOM 656 C C . LEU A 1 90 ? 5.019 -4.912 -3.346 1.00 95.31 90 LEU A C 1
ATOM 658 O O . LEU A 1 90 ? 6.249 -4.996 -3.384 1.00 95.31 90 LEU A O 1
ATOM 662 N N . ALA A 1 91 ? 4.219 -5.678 -4.093 1.00 96.12 91 ALA A N 1
ATOM 663 C CA . ALA A 1 91 ? 4.712 -6.656 -5.063 1.00 96.12 91 ALA A CA 1
ATOM 664 C C . ALA A 1 91 ? 5.536 -5.980 -6.173 1.00 96.12 91 ALA A C 1
ATOM 666 O O . ALA A 1 91 ? 6.646 -6.421 -6.470 1.00 96.12 91 ALA A O 1
ATOM 667 N N . ILE A 1 92 ? 5.064 -4.845 -6.704 1.00 94.81 92 ILE A N 1
ATOM 668 C CA . ILE A 1 92 ? 5.801 -4.056 -7.706 1.00 94.81 92 ILE A CA 1
ATOM 669 C C . ILE A 1 92 ? 7.123 -3.536 -7.127 1.00 94.81 92 ILE A C 1
ATOM 671 O O . ILE A 1 92 ? 8.174 -3.687 -7.750 1.00 94.81 92 ILE A O 1
ATOM 675 N N . CYS A 1 93 ? 7.115 -2.974 -5.914 1.00 94.00 93 CYS A N 1
ATOM 676 C CA . CYS A 1 93 ? 8.344 -2.494 -5.276 1.00 94.00 93 CYS A CA 1
ATOM 677 C C . CYS A 1 93 ? 9.352 -3.624 -5.005 1.00 94.00 93 CYS A C 1
ATOM 679 O O . CYS A 1 93 ? 10.563 -3.424 -5.124 1.00 94.00 93 CYS A O 1
ATOM 681 N N . ARG A 1 94 ? 8.876 -4.819 -4.637 1.00 92.81 94 ARG A N 1
ATOM 682 C CA . ARG A 1 94 ? 9.732 -6.002 -4.455 1.00 92.81 94 ARG A CA 1
ATOM 683 C C . ARG A 1 94 ? 10.308 -6.488 -5.773 1.00 92.81 94 ARG A C 1
ATOM 685 O O . ARG A 1 94 ? 11.500 -6.786 -5.815 1.00 92.81 94 ARG A O 1
ATOM 692 N N . TRP A 1 95 ? 9.491 -6.553 -6.822 1.00 93.69 95 TRP A N 1
ATOM 693 C CA . TRP A 1 95 ? 9.959 -6.868 -8.166 1.00 93.69 95 TRP A CA 1
ATOM 694 C C . TRP A 1 95 ? 11.059 -5.888 -8.580 1.00 93.69 95 TRP A C 1
ATOM 696 O O . TRP A 1 95 ? 12.159 -6.326 -8.909 1.00 93.69 95 TRP A O 1
ATOM 706 N N . TRP A 1 96 ? 10.827 -4.583 -8.433 1.00 91.38 96 TRP A N 1
ATOM 707 C CA . TRP A 1 96 ? 11.803 -3.546 -8.773 1.00 91.38 96 TRP A CA 1
ATOM 708 C C . TRP A 1 96 ? 13.142 -3.737 -8.054 1.00 91.38 96 TRP A C 1
ATOM 710 O O . TRP A 1 96 ? 14.199 -3.679 -8.674 1.00 91.38 96 TRP A O 1
ATOM 720 N N . LYS A 1 97 ? 13.115 -4.034 -6.750 1.00 88.81 97 LYS A N 1
ATOM 721 C CA . LYS A 1 97 ? 14.337 -4.280 -5.968 1.00 88.81 97 LYS A CA 1
ATOM 722 C C . LYS A 1 97 ? 15.114 -5.526 -6.390 1.00 88.81 97 LYS A C 1
ATOM 724 O O . LYS A 1 97 ? 16.326 -5.570 -6.198 1.00 88.81 97 LYS A O 1
ATOM 729 N N . LYS A 1 98 ? 14.426 -6.556 -6.884 1.00 88.94 98 LYS A N 1
ATOM 730 C CA . LYS A 1 98 ? 15.047 -7.827 -7.284 1.00 88.94 98 LYS A CA 1
ATOM 731 C C . LYS A 1 98 ? 15.717 -7.747 -8.658 1.00 88.94 98 LYS A C 1
ATOM 733 O O . LYS A 1 98 ? 16.579 -8.577 -8.927 1.00 88.94 98 LYS A O 1
ATOM 738 N N . HIS A 1 99 ? 15.340 -6.788 -9.504 1.00 86.44 99 HIS A N 1
ATOM 739 C CA . HIS A 1 99 ? 15.772 -6.737 -10.900 1.00 86.44 99 HIS A CA 1
ATOM 740 C C . HIS A 1 99 ? 16.790 -5.612 -11.132 1.00 86.44 99 HIS A C 1
ATOM 742 O O . HIS A 1 99 ? 16.436 -4.432 -11.067 1.00 86.44 99 HIS A O 1
ATOM 748 N N . PRO A 1 100 ? 18.062 -5.953 -11.413 1.00 76.25 100 PRO A N 1
ATOM 749 C CA . PRO A 1 100 ? 19.062 -4.982 -11.829 1.00 76.25 100 PRO A CA 1
ATOM 750 C C . PRO A 1 100 ? 18.622 -4.247 -13.096 1.00 76.25 100 PRO A C 1
ATOM 752 O O . PRO A 1 100 ? 18.009 -4.823 -13.990 1.00 76.25 100 PRO A O 1
ATOM 755 N N . ARG A 1 101 ? 18.989 -2.970 -13.198 1.00 77.12 101 ARG A N 1
ATOM 756 C CA . ARG A 1 101 ? 18.693 -2.107 -14.353 1.00 77.12 101 ARG A CA 1
ATOM 757 C C . ARG A 1 101 ? 19.720 -2.332 -15.469 1.00 77.12 101 ARG A C 1
ATOM 759 O O . ARG A 1 101 ? 20.396 -1.399 -15.891 1.00 77.12 101 ARG A O 1
ATOM 766 N N . THR A 1 102 ? 19.922 -3.589 -15.849 1.00 76.31 102 THR A N 1
ATOM 767 C CA . THR A 1 102 ? 20.819 -3.996 -16.940 1.00 76.31 102 THR A CA 1
ATOM 768 C C . THR A 1 102 ? 20.088 -3.959 -18.282 1.00 76.31 102 THR A C 1
ATOM 770 O O . THR A 1 102 ? 18.864 -3.916 -18.314 1.00 76.31 102 THR A O 1
ATOM 773 N N . GLU A 1 103 ? 20.828 -3.975 -19.395 1.00 60.84 103 GLU A N 1
ATOM 774 C CA . GLU A 1 103 ? 20.258 -3.882 -20.754 1.00 60.84 103 GLU A CA 1
ATOM 775 C C . GLU A 1 103 ? 19.406 -5.098 -21.169 1.00 60.84 103 GLU A C 1
ATOM 777 O O . GLU A 1 103 ? 18.657 -5.025 -22.142 1.00 60.84 103 GLU A O 1
ATOM 782 N N . GLU A 1 104 ? 19.481 -6.214 -20.437 1.00 70.81 104 GLU A N 1
ATOM 783 C CA . GLU A 1 104 ? 18.581 -7.352 -20.633 1.00 70.81 104 GLU A CA 1
ATOM 784 C C . GLU A 1 104 ? 17.164 -7.011 -20.162 1.00 70.81 104 GLU A C 1
ATOM 786 O O . GLU A 1 104 ? 16.959 -6.481 -19.070 1.00 70.81 104 GLU A O 1
ATOM 791 N N . ALA A 1 105 ? 16.172 -7.332 -20.996 1.00 64.44 105 ALA A N 1
ATOM 792 C CA . ALA A 1 105 ? 14.773 -7.068 -20.699 1.00 64.44 105 ALA A CA 1
ATOM 793 C C . ALA A 1 105 ? 14.351 -7.801 -19.416 1.00 64.44 105 ALA A C 1
ATOM 795 O O . ALA A 1 105 ? 14.174 -9.020 -19.413 1.00 64.44 105 ALA A O 1
ATOM 796 N N . ALA A 1 106 ? 14.185 -7.054 -18.323 1.00 67.12 106 ALA A N 1
ATOM 797 C CA . ALA A 1 106 ? 13.630 -7.596 -17.093 1.00 67.12 106 ALA A CA 1
ATOM 798 C C . ALA A 1 106 ? 12.200 -8.121 -17.355 1.00 67.12 106 ALA A C 1
ATOM 800 O O . ALA A 1 106 ? 11.438 -7.474 -18.085 1.00 67.12 106 ALA A O 1
ATOM 801 N N . PRO A 1 107 ? 11.815 -9.272 -16.771 1.00 76.06 107 PRO A N 1
ATOM 802 C CA . PRO A 1 107 ? 10.464 -9.810 -16.912 1.00 76.06 107 PRO A CA 1
ATOM 803 C C . PRO A 1 107 ? 9.442 -8.799 -16.392 1.00 76.06 107 PRO A C 1
ATOM 805 O O . PRO A 1 107 ? 9.689 -8.135 -15.392 1.00 76.06 107 PRO A O 1
ATOM 808 N N . CYS A 1 108 ? 8.293 -8.663 -17.053 1.00 86.06 108 CYS A N 1
ATOM 809 C CA . CYS A 1 108 ? 7.281 -7.684 -16.660 1.00 86.06 108 CYS A CA 1
ATOM 810 C C . CYS A 1 108 ? 6.791 -7.921 -15.217 1.00 86.06 108 CYS A C 1
ATOM 812 O O . CYS A 1 108 ? 6.527 -9.052 -14.814 1.00 86.06 108 CYS A O 1
ATOM 814 N N . TRP A 1 109 ? 6.596 -6.846 -14.449 1.00 92.69 109 TRP A N 1
ATOM 815 C CA . TRP A 1 109 ? 6.128 -6.915 -13.059 1.00 92.69 109 TRP A CA 1
ATOM 816 C C . TRP A 1 109 ? 4.724 -7.522 -12.894 1.00 92.69 109 TRP A C 1
ATOM 818 O O . TRP A 1 109 ? 4.361 -7.895 -11.778 1.00 92.69 109 TRP A O 1
ATOM 828 N N . PHE A 1 110 ? 3.941 -7.648 -13.975 1.00 94.25 110 PHE A N 1
ATOM 829 C CA . PHE A 1 110 ? 2.618 -8.281 -13.953 1.00 94.25 110 PHE A CA 1
ATOM 830 C C . PHE A 1 110 ? 2.654 -9.696 -13.367 1.00 94.25 110 PHE A C 1
ATOM 832 O O . PHE A 1 110 ? 1.802 -10.028 -12.547 1.00 94.25 110 PHE A O 1
ATOM 839 N N . GLU A 1 111 ? 3.650 -10.508 -13.732 1.00 92.69 111 GLU A N 1
ATOM 840 C CA . GLU A 1 111 ? 3.775 -11.881 -13.223 1.00 92.69 111 GLU A CA 1
ATOM 841 C C . GLU A 1 111 ? 4.001 -11.884 -11.709 1.00 92.69 111 GLU A C 1
ATOM 843 O O . GLU A 1 111 ? 3.293 -12.562 -10.975 1.00 92.69 111 GLU A O 1
ATOM 848 N N . SER A 1 112 ? 4.889 -11.017 -11.210 1.00 94.19 112 SER A N 1
ATOM 849 C CA . SER A 1 112 ? 5.128 -10.890 -9.766 1.00 94.19 112 SER A CA 1
ATOM 850 C C . SER A 1 112 ? 3.895 -10.432 -8.989 1.00 94.19 112 SER A C 1
ATOM 852 O O . SER A 1 112 ? 3.694 -10.864 -7.857 1.00 94.19 112 SER A O 1
ATOM 854 N N . VAL A 1 113 ? 3.053 -9.576 -9.574 1.00 96.81 113 VAL A N 1
ATOM 855 C CA . VAL A 1 113 ? 1.783 -9.181 -8.947 1.00 96.81 113 VAL A CA 1
ATOM 856 C C . VAL A 1 113 ? 0.815 -10.360 -8.881 1.00 96.81 113 VAL A C 1
ATOM 858 O O . VAL A 1 113 ? 0.215 -10.585 -7.831 1.00 96.81 113 VAL A O 1
ATOM 861 N N . MET A 1 114 ? 0.674 -11.116 -9.970 1.00 96.38 114 MET A N 1
ATOM 862 C CA . MET A 1 114 ? -0.227 -12.271 -10.025 1.00 96.38 114 MET A CA 1
ATOM 863 C C . MET A 1 114 ? 0.229 -13.422 -9.117 1.00 96.38 114 MET A C 1
ATOM 865 O O . MET A 1 114 ? -0.621 -14.116 -8.563 1.00 96.38 114 MET A O 1
ATOM 869 N N . ASP A 1 115 ? 1.538 -13.586 -8.926 1.00 95.50 115 ASP A N 1
ATOM 870 C CA . ASP A 1 115 ? 2.112 -14.626 -8.069 1.00 95.50 115 ASP A CA 1
ATOM 871 C C . ASP A 1 115 ? 2.066 -14.264 -6.573 1.00 95.50 115 ASP A C 1
ATOM 873 O O . ASP A 1 115 ? 1.796 -15.124 -5.733 1.00 95.50 115 ASP A O 1
ATOM 877 N N . GLU A 1 116 ? 2.343 -13.004 -6.203 1.00 96.56 116 GLU A N 1
ATOM 878 C CA . GLU A 1 116 ? 2.437 -12.596 -4.789 1.00 96.56 116 GLU A CA 1
ATOM 879 C C . GLU A 1 116 ? 1.077 -12.208 -4.167 1.00 96.56 116 GLU A C 1
ATOM 881 O O . GLU A 1 116 ? 0.908 -12.274 -2.939 1.00 96.56 116 GLU A O 1
ATOM 886 N N . VAL A 1 117 ? 0.098 -11.783 -4.973 1.00 98.25 117 VAL A N 1
ATOM 887 C CA . VAL A 1 117 ? -1.160 -11.205 -4.472 1.00 98.25 117 VAL A CA 1
ATOM 888 C C . VAL A 1 117 ? -2.331 -12.174 -4.657 1.00 98.25 117 VAL A C 1
ATOM 890 O O . VAL A 1 117 ? -2.752 -12.493 -5.763 1.00 98.25 117 VAL A O 1
ATOM 893 N N . SER A 1 118 ? -2.917 -12.606 -3.542 1.00 98.00 118 SER A N 1
ATOM 894 C CA . SER A 1 118 ? -4.092 -13.477 -3.493 1.00 98.00 118 SER A CA 1
ATOM 895 C C . SER A 1 118 ? -5.035 -13.032 -2.373 1.00 98.00 118 SER A C 1
ATOM 897 O O . SER A 1 118 ? -4.659 -12.239 -1.511 1.00 98.00 118 SER A O 1
ATOM 899 N N . ALA A 1 119 ? -6.264 -13.555 -2.343 1.00 98.12 119 ALA A N 1
ATOM 900 C CA . ALA A 1 119 ? -7.200 -13.256 -1.253 1.00 98.12 119 ALA A CA 1
ATOM 901 C C . ALA A 1 119 ? -6.635 -13.646 0.127 1.00 98.12 119 ALA A C 1
ATOM 903 O O . ALA A 1 119 ? -6.857 -12.945 1.112 1.00 98.12 119 ALA A O 1
ATOM 904 N N . GLU A 1 120 ? -5.868 -14.737 0.189 1.00 98.06 120 GLU A N 1
ATOM 905 C CA . GLU A 1 120 ? -5.209 -15.195 1.411 1.00 98.06 120 GLU A CA 1
ATOM 906 C C . GLU A 1 120 ? -4.078 -14.249 1.832 1.00 98.06 120 GLU A C 1
ATOM 908 O O . GLU A 1 120 ? -4.046 -13.810 2.984 1.00 98.06 120 GLU A O 1
ATOM 913 N N . SER A 1 121 ? -3.183 -13.876 0.906 1.00 98.12 121 SER A N 1
ATOM 914 C CA . SER A 1 121 ? -2.070 -12.976 1.236 1.00 98.12 121 SER A CA 1
ATOM 915 C C . SER A 1 121 ? -2.558 -11.570 1.600 1.00 98.12 121 SER A C 1
ATOM 917 O O . SER A 1 121 ? -1.987 -10.931 2.485 1.00 98.12 121 SER A O 1
ATOM 919 N N . VAL A 1 122 ? -3.666 -11.124 1.005 1.00 98.38 122 VAL A N 1
ATOM 920 C CA . VAL A 1 122 ? -4.351 -9.869 1.343 1.00 98.38 122 VAL A CA 1
ATOM 921 C C . VAL A 1 122 ? -4.982 -9.923 2.736 1.00 98.38 122 VAL A C 1
ATOM 923 O O . VAL A 1 122 ? -4.772 -9.007 3.535 1.00 98.38 122 VAL A O 1
ATOM 926 N N . ALA A 1 123 ? -5.703 -10.994 3.076 1.00 97.75 123 ALA A N 1
ATOM 927 C CA . ALA A 1 123 ? -6.276 -11.154 4.413 1.00 97.75 123 ALA A CA 1
ATOM 928 C C . ALA A 1 123 ? -5.180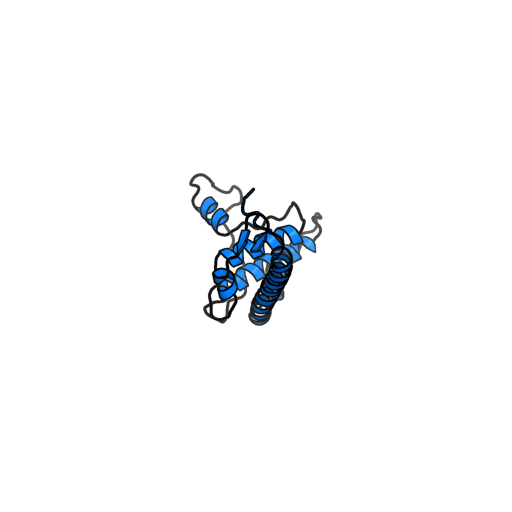 -11.191 5.495 1.00 97.75 123 ALA A C 1
ATOM 930 O O . ALA A 1 123 ? -5.299 -10.526 6.530 1.00 97.75 123 ALA A O 1
ATOM 931 N N . ALA A 1 124 ? -4.079 -11.899 5.224 1.00 98.12 124 ALA A N 1
ATOM 932 C CA . ALA A 1 124 ? -2.907 -11.918 6.093 1.00 98.12 124 ALA A CA 1
ATOM 933 C C . ALA A 1 124 ? -2.267 -10.526 6.221 1.00 98.12 124 ALA A C 1
ATOM 935 O O . ALA A 1 124 ? -1.948 -10.098 7.329 1.00 98.12 124 ALA A O 1
ATOM 936 N N . MET A 1 125 ? -2.130 -9.782 5.117 1.00 97.81 125 MET A N 1
ATOM 937 C CA . MET A 1 125 ? -1.612 -8.413 5.140 1.00 97.81 125 MET A CA 1
ATOM 938 C C . MET A 1 125 ? -2.469 -7.4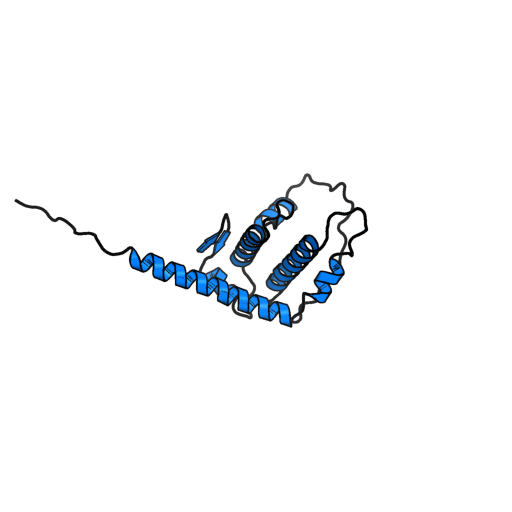98 6.019 1.00 97.81 125 MET A C 1
ATOM 940 O O . MET A 1 125 ? -1.914 -6.782 6.849 1.00 97.81 125 MET A O 1
ATOM 944 N N . ARG A 1 126 ? -3.802 -7.541 5.891 1.00 98.06 126 ARG A N 1
ATOM 945 C CA . ARG A 1 126 ? -4.708 -6.744 6.735 1.00 98.06 126 ARG A CA 1
ATOM 946 C C . ARG A 1 126 ? -4.486 -7.031 8.222 1.00 98.06 126 ARG A C 1
ATOM 948 O O . ARG A 1 126 ? -4.385 -6.092 9.013 1.00 98.06 126 ARG A O 1
ATOM 955 N N . LEU A 1 127 ? -4.388 -8.308 8.597 1.00 97.31 127 LEU A N 1
ATOM 956 C CA . LEU A 1 127 ? -4.140 -8.708 9.983 1.00 97.31 127 LEU A CA 1
ATOM 957 C C . LEU A 1 127 ? -2.774 -8.217 10.478 1.00 97.31 127 LEU A C 1
ATOM 959 O O . LEU A 1 127 ? -2.693 -7.639 11.561 1.00 97.31 127 LEU A O 1
ATOM 963 N N . ASN A 1 128 ? -1.727 -8.397 9.674 1.00 96.62 128 ASN A N 1
ATOM 964 C CA . ASN A 1 128 ? -0.372 -7.975 10.024 1.00 96.62 128 ASN A CA 1
ATOM 965 C C . ASN A 1 128 ? -0.289 -6.454 10.205 1.00 96.62 128 ASN A C 1
ATOM 967 O O . ASN A 1 128 ? 0.263 -5.990 11.198 1.00 96.62 128 ASN A O 1
ATOM 971 N N . LEU A 1 129 ? -0.904 -5.673 9.309 1.00 95.75 129 LEU A N 1
ATOM 972 C CA . LEU A 1 129 ? -0.970 -4.213 9.431 1.00 95.75 129 LEU A CA 1
ATOM 973 C C . LEU A 1 129 ? -1.669 -3.788 10.728 1.00 95.75 129 LEU A C 1
ATOM 975 O O . LEU A 1 129 ? -1.169 -2.920 11.442 1.00 95.75 129 LEU A O 1
ATOM 979 N N . ALA A 1 130 ? -2.799 -4.420 11.062 1.00 94.62 130 ALA A N 1
ATOM 980 C CA . ALA A 1 130 ? -3.503 -4.160 12.315 1.00 94.62 130 ALA A CA 1
ATOM 981 C C . ALA A 1 130 ? -2.622 -4.463 13.533 1.00 94.62 130 ALA A C 1
ATOM 983 O O . ALA A 1 130 ? -2.586 -3.678 14.480 1.00 94.62 130 ALA A O 1
ATOM 984 N N . GLN A 1 131 ? -1.908 -5.587 13.520 1.00 93.75 131 GLN A N 1
ATOM 985 C CA . GLN A 1 131 ? -1.024 -5.982 14.614 1.00 93.75 131 GLN A CA 1
ATOM 986 C C . GLN A 1 131 ? 0.153 -5.017 14.770 1.00 93.75 131 GLN A C 1
ATOM 988 O O . GLN A 1 131 ? 0.366 -4.504 15.866 1.00 93.75 131 GLN A O 1
ATOM 993 N N . GLU A 1 132 ? 0.880 -4.726 13.690 1.00 91.88 132 GLU A N 1
ATOM 994 C CA . GLU A 1 132 ? 2.040 -3.830 13.715 1.00 91.88 132 GLU A CA 1
ATOM 995 C C . GLU A 1 132 ? 1.654 -2.427 14.203 1.00 91.88 132 GLU A C 1
ATOM 997 O O . GLU A 1 132 ? 2.280 -1.898 15.120 1.00 91.88 132 GLU A O 1
ATOM 1002 N N . ILE A 1 133 ? 0.571 -1.852 13.670 1.00 91.25 133 ILE A N 1
ATOM 1003 C CA . ILE A 1 133 ? 0.110 -0.513 14.061 1.00 91.25 133 ILE A CA 1
ATOM 1004 C C . ILE A 1 133 ? -0.338 -0.481 15.528 1.00 91.25 133 ILE A C 1
ATOM 1006 O O . ILE A 1 133 ? 0.010 0.452 16.252 1.00 91.25 133 ILE A O 1
ATOM 1010 N N . ASN A 1 134 ? -1.071 -1.496 15.996 1.00 88.50 134 ASN A N 1
ATOM 1011 C CA . ASN A 1 134 ? -1.495 -1.560 17.398 1.00 88.50 134 ASN A CA 1
ATOM 1012 C C . ASN A 1 134 ? -0.308 -1.724 18.357 1.00 88.50 134 ASN A C 1
ATOM 1014 O O . ASN A 1 134 ? -0.294 -1.103 19.419 1.00 88.50 134 ASN A O 1
ATOM 1018 N N . LEU A 1 135 ? 0.705 -2.513 17.985 1.00 87.25 135 LEU A N 1
ATOM 1019 C CA . LEU A 1 135 ? 1.927 -2.648 18.779 1.00 87.25 135 LEU A CA 1
ATOM 1020 C C . LEU A 1 135 ? 2.668 -1.311 18.902 1.00 87.25 135 LEU A C 1
ATOM 1022 O O . LEU A 1 135 ? 3.122 -0.967 19.992 1.00 87.25 135 LEU A O 1
ATOM 1026 N N . GLU A 1 136 ? 2.760 -0.533 17.823 1.00 83.88 136 GLU A N 1
ATOM 1027 C CA . GLU A 1 136 ? 3.371 0.800 17.869 1.00 83.88 136 GLU A CA 1
ATOM 1028 C C . GLU A 1 136 ? 2.568 1.793 18.725 1.00 83.88 136 GLU A C 1
ATOM 1030 O O . GLU A 1 136 ? 3.156 2.589 19.462 1.00 83.88 136 GLU A O 1
ATOM 1035 N N . LEU A 1 137 ? 1.232 1.715 18.709 1.00 78.50 137 LEU A N 1
ATOM 1036 C CA . LEU A 1 137 ? 0.388 2.522 19.598 1.00 78.50 137 LEU A CA 1
ATOM 1037 C C . LEU A 1 137 ? 0.626 2.202 21.080 1.00 78.50 137 LEU A C 1
ATOM 1039 O O . LEU A 1 137 ? 0.720 3.126 21.889 1.00 78.50 137 LEU A O 1
ATOM 1043 N N . ILE A 1 138 ? 0.760 0.919 21.434 1.00 78.50 138 ILE A N 1
ATOM 1044 C CA . ILE A 1 138 ? 1.044 0.493 22.815 1.00 78.50 138 ILE A CA 1
ATOM 104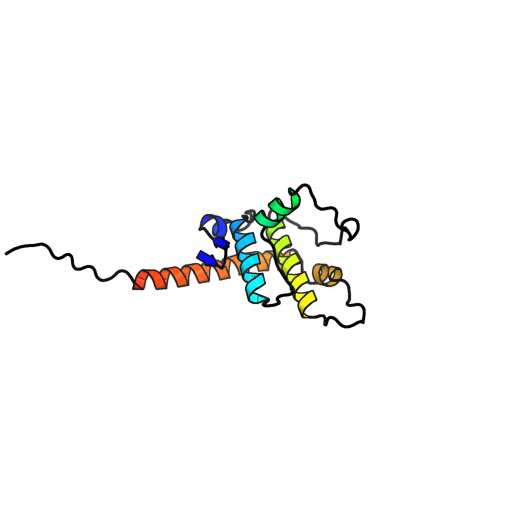5 C C . ILE A 1 138 ? 2.402 1.042 23.271 1.00 78.50 138 ILE A C 1
ATOM 1047 O O . ILE A 1 138 ? 2.480 1.683 24.318 1.00 78.50 138 ILE A O 1
ATOM 1051 N N . LYS A 1 139 ? 3.451 0.887 22.449 1.00 80.88 139 LYS A N 1
ATOM 1052 C CA . LYS A 1 139 ? 4.796 1.412 22.755 1.00 80.88 139 LYS A CA 1
ATOM 1053 C C . LYS A 1 139 ? 4.791 2.926 23.005 1.00 80.88 139 LYS A C 1
ATOM 1055 O O . LYS A 1 139 ? 5.495 3.419 23.890 1.00 80.88 139 LYS A O 1
ATOM 1060 N N . GLN A 1 140 ? 3.999 3.678 22.239 1.00 72.94 140 GLN A N 1
ATOM 1061 C CA . GLN A 1 140 ? 3.852 5.126 22.429 1.00 72.94 140 GLN A CA 1
ATOM 1062 C C . GLN A 1 140 ? 3.099 5.462 23.725 1.00 72.94 140 GLN A C 1
ATOM 1064 O O . GLN A 1 140 ? 3.508 6.380 24.439 1.00 72.94 140 GLN A O 1
ATOM 1069 N N . GLY A 1 141 ? 2.057 4.697 24.069 1.00 69.50 141 GLY A N 1
ATOM 1070 C CA . GLY A 1 141 ? 1.323 4.834 25.330 1.00 69.50 141 GLY A CA 1
ATOM 1071 C C . GLY A 1 141 ? 2.228 4.686 26.556 1.00 69.50 141 GLY A C 1
ATOM 1072 O O . GLY A 1 141 ? 2.274 5.598 27.384 1.00 69.50 141 GLY A O 1
ATOM 1073 N N . ASP A 1 142 ? 3.033 3.620 26.597 1.00 65.06 142 ASP A N 1
ATOM 1074 C CA . ASP A 1 142 ? 3.968 3.334 27.700 1.00 65.06 142 ASP A CA 1
ATOM 1075 C C . ASP A 1 142 ? 5.039 4.432 27.868 1.00 65.06 142 ASP A C 1
ATOM 1077 O O . ASP A 1 142 ? 5.432 4.804 28.983 1.00 65.06 142 ASP A O 1
ATOM 1081 N N . THR A 1 143 ? 5.487 5.016 26.752 1.00 59.12 143 THR A N 1
ATOM 1082 C CA . THR A 1 143 ? 6.473 6.107 26.759 1.00 59.12 143 THR A CA 1
ATOM 1083 C C . THR A 1 143 ? 5.872 7.398 27.329 1.00 59.12 143 THR A C 1
ATOM 1085 O O . THR A 1 143 ? 6.519 8.098 28.110 1.00 59.12 143 THR A O 1
ATOM 1088 N N . THR A 1 144 ? 4.613 7.709 27.003 1.00 56.56 144 THR A N 1
ATOM 1089 C CA . THR A 1 144 ? 3.948 8.937 27.479 1.00 56.56 144 THR A CA 1
ATOM 1090 C C . THR A 1 144 ? 3.563 8.890 28.960 1.00 56.56 144 THR A C 1
ATOM 1092 O O . THR A 1 144 ? 3.733 9.900 29.650 1.00 56.56 144 THR A O 1
ATOM 1095 N N . SER A 1 145 ? 3.174 7.726 29.499 1.00 53.06 145 SER A N 1
ATOM 1096 C CA . SER A 1 145 ? 2.882 7.548 30.935 1.00 53.06 145 SER A CA 1
ATOM 1097 C C . SER A 1 145 ? 4.096 7.729 31.852 1.00 53.06 145 SER A C 1
ATOM 1099 O O . SER A 1 145 ? 3.936 7.942 33.051 1.00 53.06 145 SER A O 1
ATOM 1101 N N . SER A 1 146 ? 5.311 7.700 31.299 1.00 48.88 146 SER A N 1
ATOM 1102 C CA . SER A 1 146 ? 6.559 7.893 32.050 1.00 48.88 146 SER A CA 1
ATOM 1103 C C . SER A 1 146 ? 6.950 9.371 32.228 1.00 48.88 146 SER A C 1
ATOM 1105 O O . SER A 1 146 ? 7.892 9.673 32.955 1.00 48.88 146 SER A O 1
ATOM 1107 N N . SER A 1 147 ? 6.243 10.308 31.577 1.00 44.69 147 SER A N 1
ATOM 1108 C CA . SER A 1 147 ? 6.556 11.750 31.611 1.00 44.69 147 SER A CA 1
ATOM 1109 C C . SER A 1 147 ? 5.638 12.596 32.506 1.00 44.69 147 SER A C 1
ATOM 1111 O O . SER A 1 147 ? 5.891 13.786 32.688 1.00 44.69 147 SER A O 1
ATOM 1113 N N . SER A 1 148 ? 4.608 12.012 33.130 1.00 44.56 148 SER A N 1
ATOM 1114 C CA . SER A 1 148 ? 3.677 12.741 34.004 1.00 44.56 148 SER A CA 1
ATOM 1115 C C . SER A 1 148 ? 3.981 12.542 35.493 1.00 44.56 148 SER A C 1
ATOM 1117 O O . SER A 1 148 ? 3.144 12.062 36.255 1.00 44.56 148 SER A O 1
ATOM 1119 N N . SER A 1 149 ? 5.170 12.932 35.944 1.00 45.03 149 SER A N 1
ATOM 1120 C CA . SER A 1 149 ? 5.396 13.172 37.372 1.00 45.03 149 SER A CA 1
ATOM 1121 C C . SER A 1 149 ? 6.471 14.228 37.574 1.00 45.03 149 SER A C 1
ATOM 1123 O O . SER A 1 149 ? 7.657 13.908 37.567 1.00 45.03 149 SER A O 1
ATOM 1125 N N . SER A 1 150 ? 6.047 15.484 37.743 1.00 38.22 150 SER A N 1
ATOM 1126 C CA . SER A 1 150 ? 6.565 16.440 38.740 1.00 38.22 150 SER A CA 1
ATOM 1127 C C . SER A 1 150 ? 6.103 17.856 38.399 1.00 38.22 150 SER A C 1
ATOM 1129 O O . SER A 1 150 ? 6.785 18.593 37.696 1.00 38.22 150 SER A O 1
ATOM 1131 N N . TRP A 1 151 ? 4.962 18.259 38.950 1.00 25.30 151 TRP A N 1
ATOM 1132 C CA . TRP A 1 151 ? 4.685 19.665 39.237 1.00 25.30 151 TRP A CA 1
ATOM 1133 C C . TRP A 1 151 ? 4.488 19.782 40.749 1.00 25.30 151 TRP A C 1
ATOM 1135 O O . TRP A 1 151 ? 3.464 19.325 41.255 1.00 25.30 151 TRP A O 1
ATOM 1145 N N . PRO A 1 152 ? 5.426 20.375 41.503 1.00 38.03 152 PRO A N 1
ATOM 1146 C CA . PRO A 1 152 ? 5.097 20.949 42.788 1.00 38.03 152 PRO A CA 1
ATOM 1147 C C . PRO A 1 152 ? 4.582 22.369 42.547 1.00 38.03 152 PRO A C 1
ATOM 1149 O O . PRO A 1 152 ? 5.330 23.283 42.205 1.00 38.03 152 PRO A O 1
ATOM 1152 N N . SER A 1 153 ? 3.279 22.546 42.727 1.00 39.75 153 SER A N 1
ATOM 1153 C CA . SER A 1 153 ? 2.643 23.847 42.903 1.00 39.75 153 SER A CA 1
ATOM 1154 C C . SER A 1 153 ? 3.177 24.516 44.172 1.00 39.75 153 SER A C 1
ATOM 1156 O O . SER A 1 153 ? 2.858 24.092 45.283 1.00 39.75 153 SER A O 1
ATOM 1158 N N . SER A 1 154 ? 3.972 25.574 44.019 1.00 36.69 154 SER A N 1
ATOM 1159 C CA . SER A 1 154 ? 4.329 26.479 45.109 1.00 36.69 154 SER A CA 1
ATOM 1160 C C . SER A 1 154 ? 3.219 27.517 45.299 1.00 36.69 154 SER A C 1
ATOM 1162 O O . SER A 1 154 ? 3.073 28.467 44.533 1.00 36.69 154 SER A O 1
ATOM 1164 N N . SER A 1 155 ? 2.409 27.310 46.339 1.00 39.84 155 SER A N 1
ATOM 1165 C CA . SER A 1 155 ? 1.553 28.351 46.913 1.00 39.84 155 SER A CA 1
ATOM 1166 C C . SER A 1 155 ? 2.335 29.198 47.919 1.00 39.84 155 SER A C 1
ATOM 1168 O O . SER A 1 155 ? 3.250 28.727 48.586 1.00 39.84 155 SER A O 1
ATOM 1170 N N . SER A 1 156 ? 1.953 30.470 47.962 1.00 42.50 156 SER A N 1
ATOM 1171 C CA . SER A 1 156 ? 2.594 31.625 48.591 1.00 42.50 156 SER A CA 1
ATOM 1172 C C . SER A 1 156 ? 2.616 31.667 50.132 1.00 42.50 156 SER A C 1
ATOM 1174 O O . SER A 1 156 ? 1.839 30.976 50.787 1.00 42.50 156 SER A O 1
ATOM 1176 N N . ARG A 1 157 ? 3.345 32.689 50.632 1.00 37.75 157 ARG A N 1
ATOM 1177 C CA . ARG A 1 157 ? 3.387 33.305 51.988 1.00 37.75 157 ARG A CA 1
ATOM 1178 C C . ARG A 1 157 ? 4.400 32.637 52.933 1.00 37.75 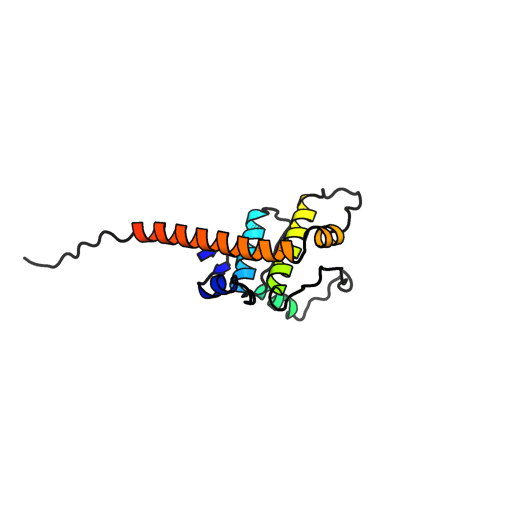157 ARG A C 1
ATOM 1180 O O . ARG A 1 157 ? 4.426 31.421 53.021 1.00 37.75 157 ARG A O 1
ATOM 1187 N N . GLN A 1 158 ? 5.256 33.359 53.655 1.00 44.91 158 GLN A N 1
ATOM 1188 C CA . GLN A 1 158 ? 5.208 34.738 54.173 1.00 44.91 158 GLN A CA 1
ATOM 1189 C C . GLN A 1 158 ? 6.473 35.539 53.853 1.00 44.91 158 GLN A C 1
ATOM 1191 O O . GLN A 1 158 ? 7.535 34.908 53.667 1.00 44.91 158 GLN A O 1
#

Organism: NCBI:txid65489

InterPro domains:
  IPR038765 Papain-like cysteine peptidase superfamily [SSF54001] (2-133)
  IPR044613 NEDD8-specific protease 1/2-like [PTHR46468] (69-145)

Secondary structure (DSSP, 8-state):
-EETTEE--HHHHHTTSTTSPPPHHHHHHHHHHHHHHH--TT--PPPHHHHHHHHT-TT---TT-SPP----PPPSSSS-HHHHHHHHHHHHHHHHHHS---SS-PPPHHHHHHHH--HHHHHHHHHHHHHHHHHHHHHHHHHHHTS-----------

Radius of gyration: 21.12 Å; chains: 1; bounding box: 37×50×79 Å